Protein AF-A0A519ZW26-F1 (afdb_monomer_lite)

Foldseek 3Di:
DACVLVVLCVVLVDPDFDQQQGDPRNQDLQPPPVRVVDDHDDDPDRSNLLVLQSVQCRQQLVLVSQVPHPPRDSPPDGDDGHFLAPAEDEDADVVSQVSNCVSCVVVVSVRRYHYDYSVVSVCVSVVVPD

Radius of gyration: 14.79 Å; chains: 1; bounding box: 37×32×41 Å

pLDDT: mean 85.27, std 13.46, range [43.69, 97.75]

Sequence (130 aa):
IYEAPRDVLAALDADLVEMKRSKANGLCCGAGGAQMWKEPEPGKKDINIERTEEALATLSGAAAALDNLRGVETERSAPSEHSLQGAIIAVSCPFCMTMMSDGVKNKEQEANVQVFDLAELIASAEGINA

Structure (mmCIF, N/CA/C/O backbone):
data_AF-A0A519ZW26-F1
#
_entry.id   AF-A0A519ZW26-F1
#
loop_
_atom_site.group_PDB
_atom_site.id
_atom_site.type_symbol
_atom_site.label_atom_id
_atom_site.label_alt_id
_atom_site.label_comp_id
_atom_site.label_asym_id
_atom_site.label_entity_id
_atom_site.label_seq_id
_atom_site.pdbx_PDB_ins_code
_atom_site.Cartn_x
_atom_site.Cartn_y
_atom_site.Cartn_z
_atom_site.occupancy
_atom_site.B_iso_or_equiv
_atom_site.auth_seq_id
_atom_site.auth_comp_id
_atom_site.auth_asym_id
_atom_site.auth_atom_id
_atom_site.pdbx_PDB_model_num
ATOM 1 N N . ILE A 1 1 ? -2.334 -16.608 2.636 1.00 81.06 1 ILE A N 1
ATOM 2 C CA . ILE A 1 1 ? -2.945 -15.827 3.739 1.00 81.06 1 ILE A CA 1
ATOM 3 C C . ILE A 1 1 ? -3.423 -14.517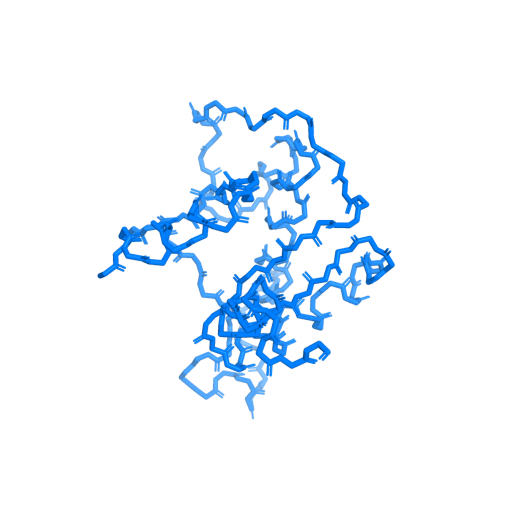 3.127 1.00 81.06 1 ILE A C 1
ATOM 5 O O . ILE A 1 1 ? -2.583 -13.811 2.585 1.00 81.06 1 ILE A O 1
ATOM 9 N N . TYR A 1 2 ? -4.733 -14.242 3.120 1.00 90.44 2 TYR A N 1
ATOM 10 C CA . TYR A 1 2 ? -5.298 -13.027 2.504 1.00 90.44 2 TYR A CA 1
ATOM 11 C C . TYR A 1 2 ? -6.246 -12.272 3.436 1.00 90.44 2 TYR A C 1
ATOM 13 O O . TYR A 1 2 ? -6.116 -11.058 3.543 1.00 90.44 2 TYR A O 1
ATOM 21 N N . GLU A 1 3 ? -7.156 -12.968 4.116 1.00 92.94 3 GLU A N 1
ATOM 22 C CA . GLU A 1 3 ? -8.219 -12.299 4.882 1.00 92.94 3 GLU A CA 1
ATOM 23 C C . GLU A 1 3 ? -7.729 -11.746 6.227 1.00 92.94 3 GLU A C 1
ATOM 25 O O . GLU A 1 3 ? -7.985 -10.587 6.512 1.00 92.94 3 GLU A O 1
ATOM 30 N N . ALA A 1 4 ? -6.896 -12.478 6.978 1.00 93.06 4 ALA A N 1
ATOM 31 C CA . ALA A 1 4 ? -6.502 -12.061 8.332 1.00 93.06 4 ALA A CA 1
ATOM 32 C C . ALA A 1 4 ? -5.968 -10.608 8.455 1.00 93.06 4 ALA A C 1
ATOM 34 O O . ALA A 1 4 ? -6.417 -9.905 9.354 1.00 93.06 4 ALA A O 1
ATOM 35 N N . PRO A 1 5 ? -5.083 -10.089 7.571 1.00 90.75 5 PRO A N 1
ATOM 36 C CA . PRO A 1 5 ? -4.676 -8.679 7.641 1.00 90.75 5 PRO A CA 1
ATOM 37 C C . PRO A 1 5 ? -5.807 -7.681 7.338 1.00 90.75 5 PRO A C 1
ATOM 39 O O . PRO A 1 5 ? -5.790 -6.570 7.854 1.00 90.75 5 PRO A O 1
ATOM 42 N N . ARG A 1 6 ? -6.780 -8.058 6.499 1.00 90.88 6 ARG A N 1
ATOM 43 C CA . ARG A 1 6 ? -7.949 -7.224 6.164 1.00 90.88 6 ARG A CA 1
ATOM 44 C C . ARG A 1 6 ? -8.930 -7.181 7.323 1.00 90.88 6 ARG A C 1
ATOM 46 O O . ARG A 1 6 ? -9.415 -6.107 7.646 1.00 90.88 6 ARG A O 1
ATOM 53 N N . ASP A 1 7 ? -9.158 -8.327 7.960 1.00 91.62 7 ASP A N 1
ATOM 54 C CA . ASP A 1 7 ? -10.017 -8.435 9.140 1.00 91.62 7 ASP A CA 1
ATOM 55 C C . ASP A 1 7 ? -9.474 -7.568 10.282 1.00 91.62 7 ASP A C 1
ATOM 57 O O . ASP A 1 7 ? -10.233 -6.870 10.948 1.00 91.62 7 ASP A O 1
ATOM 61 N N . VAL A 1 8 ? -8.147 -7.550 10.460 1.00 90.69 8 VAL A N 1
ATOM 62 C CA . VAL A 1 8 ? -7.477 -6.657 11.415 1.00 90.69 8 VAL A CA 1
ATOM 63 C C . VAL A 1 8 ? -7.720 -5.191 11.063 1.00 90.69 8 VAL A C 1
ATOM 65 O O . VAL A 1 8 ? -8.154 -4.443 11.926 1.00 90.69 8 VAL A O 1
ATOM 68 N N . LEU A 1 9 ? -7.485 -4.773 9.814 1.00 89.50 9 LEU A N 1
ATOM 69 C CA . LEU A 1 9 ? -7.696 -3.377 9.403 1.00 89.50 9 LEU A CA 1
ATOM 70 C C . LEU A 1 9 ? -9.163 -2.940 9.539 1.00 89.50 9 LEU A C 1
ATOM 72 O O . LEU A 1 9 ? -9.423 -1.827 9.982 1.00 89.50 9 LEU A O 1
ATOM 76 N N . ALA A 1 10 ? -10.113 -3.822 9.220 1.00 88.19 10 ALA A N 1
ATOM 77 C CA . ALA A 1 10 ? -11.540 -3.563 9.391 1.00 88.19 10 ALA A CA 1
ATOM 78 C C . ALA A 1 10 ? -11.943 -3.425 10.871 1.00 88.19 10 ALA A C 1
ATOM 80 O O . ALA A 1 10 ? -12.864 -2.678 11.187 1.00 88.19 10 ALA A O 1
ATOM 81 N N . ALA A 1 11 ? -11.251 -4.115 11.786 1.00 90.75 11 ALA A N 1
ATOM 82 C CA . ALA A 1 11 ? -11.487 -3.992 13.224 1.00 90.75 11 ALA A CA 1
ATOM 83 C C . ALA A 1 11 ? -11.001 -2.653 13.810 1.00 90.75 11 ALA A C 1
ATOM 85 O O . ALA A 1 11 ? -11.477 -2.263 14.872 1.00 90.75 11 ALA A O 1
ATOM 86 N N . LEU A 1 12 ? -10.096 -1.941 13.125 1.00 87.12 12 LEU A N 1
ATOM 87 C CA . LEU A 1 12 ? -9.587 -0.627 13.544 1.00 87.12 12 LEU A CA 1
ATOM 88 C C . LEU A 1 12 ? -10.509 0.546 13.141 1.00 87.12 12 LEU A C 1
ATOM 90 O O . LEU A 1 12 ? -10.073 1.692 13.190 1.00 87.12 12 LEU A O 1
ATOM 94 N N . ASP A 1 13 ? -11.749 0.267 12.713 1.00 78.44 13 ASP A N 1
ATOM 95 C CA . ASP A 1 13 ? -12.730 1.250 12.205 1.00 78.44 13 ASP A CA 1
ATOM 96 C C . ASP A 1 13 ? -12.183 2.122 11.052 1.00 78.44 13 ASP A C 1
ATOM 98 O O . ASP A 1 13 ? -12.537 3.287 10.883 1.00 78.44 13 ASP A O 1
ATOM 102 N N . ALA A 1 14 ? -11.267 1.555 10.260 1.00 76.75 14 ALA A N 1
ATOM 103 C CA . ALA A 1 14 ? -10.663 2.221 9.115 1.00 76.75 14 ALA A CA 1
ATOM 104 C C . ALA A 1 14 ? -11.457 1.948 7.827 1.00 76.75 14 ALA A C 1
ATOM 106 O O . ALA A 1 14 ? -11.815 0.803 7.533 1.00 76.75 14 ALA A O 1
ATOM 107 N N . ASP A 1 15 ? -11.631 2.981 6.999 1.00 83.81 15 ASP A N 1
ATOM 108 C CA . ASP A 1 15 ? -12.151 2.843 5.636 1.00 83.81 15 ASP A CA 1
ATOM 109 C C . ASP A 1 15 ? -11.118 2.127 4.746 1.00 83.81 15 ASP A C 1
ATOM 111 O O . ASP A 1 15 ? -10.239 2.736 4.129 1.00 83.81 15 ASP A O 1
ATOM 115 N N . LEU A 1 16 ? -11.195 0.793 4.705 1.00 87.19 16 LEU A N 1
ATOM 116 C CA . LEU A 1 16 ? -10.269 -0.040 3.944 1.00 87.19 16 LEU A CA 1
ATOM 117 C C . LEU A 1 16 ? -10.533 0.070 2.437 1.00 87.19 16 LEU A C 1
ATOM 119 O O . LEU A 1 16 ? -11.491 -0.497 1.910 1.00 87.19 16 LEU A O 1
ATOM 123 N N . VAL A 1 17 ? -9.604 0.707 1.726 1.00 88.62 17 VAL A N 1
ATOM 124 C CA . VAL A 1 17 ? -9.571 0.721 0.259 1.00 88.62 17 VAL A CA 1
ATOM 125 C C . VAL A 1 17 ? -8.488 -0.234 -0.238 1.00 88.62 17 VAL A C 1
ATOM 127 O O . VAL A 1 17 ? -7.322 -0.148 0.151 1.00 88.62 17 VAL A O 1
ATOM 130 N N . GLU A 1 18 ? -8.856 -1.156 -1.126 1.00 88.44 18 GLU A N 1
ATOM 131 C CA . GLU A 1 18 ? -7.899 -2.082 -1.729 1.00 88.44 18 GLU A CA 1
ATOM 132 C C . GLU A 1 18 ? -7.373 -1.583 -3.074 1.00 88.44 18 GLU A C 1
ATOM 134 O O . GLU A 1 18 ? -8.138 -1.264 -3.983 1.00 88.44 18 GLU A O 1
ATOM 139 N N . MET A 1 19 ? -6.046 -1.632 -3.235 1.00 90.56 19 MET A N 1
ATOM 140 C CA . MET A 1 19 ? -5.420 -1.545 -4.554 1.00 90.56 19 MET A CA 1
ATOM 141 C C . MET A 1 19 ? -5.924 -2.665 -5.459 1.00 90.56 19 MET A C 1
ATOM 143 O O . MET A 1 19 ? -6.154 -3.797 -5.031 1.00 90.56 19 MET A O 1
ATOM 147 N N . LYS A 1 20 ? -5.997 -2.364 -6.749 1.00 85.31 20 LYS A N 1
ATOM 148 C CA . LYS A 1 20 ? -6.533 -3.272 -7.757 1.00 85.31 20 LYS A CA 1
ATOM 149 C C . LYS A 1 20 ? -5.756 -4.584 -7.877 1.00 85.31 20 LYS A C 1
ATOM 151 O O . LYS A 1 20 ? -6.359 -5.654 -7.972 1.00 85.31 20 LYS A O 1
ATOM 156 N N . ARG A 1 21 ? -4.422 -4.525 -7.829 1.00 90.38 21 ARG A N 1
ATOM 157 C CA . ARG A 1 21 ? -3.565 -5.704 -7.670 1.00 90.38 21 ARG A CA 1
ATOM 158 C C . ARG A 1 21 ? -3.494 -6.086 -6.199 1.00 90.38 21 ARG A C 1
ATOM 160 O O . ARG A 1 21 ? -2.632 -5.609 -5.446 1.00 90.38 21 ARG A O 1
ATOM 167 N N . SER A 1 22 ? -4.401 -6.974 -5.806 1.00 90.81 22 SER A N 1
ATOM 168 C CA . SER A 1 22 ? -4.471 -7.571 -4.474 1.00 90.81 22 SER A CA 1
ATOM 169 C C . SER A 1 22 ? -4.623 -9.099 -4.534 1.00 90.81 22 SER A C 1
ATOM 171 O O . SER A 1 22 ? -4.791 -9.702 -5.599 1.00 90.81 22 SER A O 1
ATOM 173 N N . LYS A 1 23 ? -4.513 -9.750 -3.370 1.00 91.12 23 LYS A N 1
ATOM 174 C CA . LYS A 1 23 ? -4.605 -11.210 -3.195 1.00 91.12 23 LYS A CA 1
ATOM 175 C C . LYS A 1 23 ? -3.639 -11.968 -4.122 1.00 91.12 23 LYS A C 1
ATOM 177 O O . LYS A 1 23 ? -2.433 -11.748 -4.043 1.00 91.12 23 LYS A O 1
ATOM 182 N N . ALA A 1 24 ? -4.142 -12.860 -4.975 1.00 91.50 24 ALA A N 1
ATOM 183 C CA . ALA A 1 24 ? -3.324 -13.644 -5.904 1.00 91.50 24 ALA A CA 1
ATOM 184 C C . ALA A 1 24 ? -2.625 -12.789 -6.978 1.00 91.50 24 ALA A C 1
ATOM 186 O O . ALA A 1 24 ? -1.608 -13.214 -7.515 1.00 91.50 24 ALA A O 1
ATOM 187 N N . ASN A 1 25 ? -3.128 -11.578 -7.238 1.00 89.69 25 ASN A N 1
ATOM 188 C CA . ASN A 1 25 ? -2.591 -10.653 -8.236 1.00 89.69 25 ASN A CA 1
ATOM 189 C C . ASN A 1 25 ? -1.729 -9.544 -7.612 1.00 89.69 25 ASN A C 1
ATOM 191 O O . ASN A 1 25 ? -1.456 -8.546 -8.271 1.00 89.69 25 ASN A O 1
ATOM 195 N N . GLY A 1 26 ? -1.348 -9.662 -6.334 1.00 90.12 26 GLY A N 1
ATOM 196 C CA . GLY A 1 26 ? -0.596 -8.627 -5.624 1.00 90.12 26 GLY A CA 1
ATOM 197 C C . GLY A 1 26 ? 0.768 -8.332 -6.254 1.00 90.12 26 GLY A C 1
ATOM 198 O O . GLY A 1 26 ? 1.523 -9.251 -6.571 1.00 90.12 26 GLY A O 1
ATOM 199 N N . LEU A 1 27 ? 1.108 -7.046 -6.384 1.00 92.31 27 LEU A N 1
ATOM 200 C CA . LEU A 1 27 ? 2.444 -6.615 -6.797 1.00 92.31 27 LEU A CA 1
ATOM 201 C C . LEU A 1 27 ? 3.342 -6.372 -5.569 1.00 92.31 27 LEU A C 1
ATOM 203 O O . LEU A 1 27 ? 2.929 -5.745 -4.592 1.00 92.31 27 LEU A O 1
ATOM 207 N N . CYS A 1 28 ? 4.581 -6.866 -5.639 1.00 92.75 28 CYS A N 1
ATOM 208 C CA . CYS A 1 28 ? 5.635 -6.639 -4.646 1.00 92.75 28 CYS A CA 1
ATOM 209 C C . CYS A 1 28 ? 6.062 -5.157 -4.583 1.00 92.75 28 CYS A C 1
ATOM 211 O O . CYS A 1 28 ? 5.933 -4.433 -5.562 1.00 92.75 28 CYS A O 1
ATOM 213 N N . CYS A 1 29 ? 6.642 -4.719 -3.459 1.00 94.62 29 CYS A N 1
ATOM 214 C CA . CYS A 1 29 ? 7.260 -3.391 -3.334 1.00 94.62 29 CYS A CA 1
ATOM 215 C C . CYS A 1 29 ? 8.593 -3.255 -4.094 1.00 94.62 29 CYS A C 1
ATOM 217 O O . CYS A 1 29 ? 9.108 -2.155 -4.228 1.00 94.62 29 CYS A O 1
ATOM 219 N N . GLY A 1 30 ? 9.177 -4.367 -4.554 1.00 94.00 30 GLY A N 1
ATOM 220 C CA . GLY A 1 30 ? 10.431 -4.379 -5.311 1.00 94.00 30 GLY A CA 1
ATOM 221 C C . GLY A 1 30 ? 11.702 -4.646 -4.501 1.00 94.00 30 GLY A C 1
ATOM 222 O O . GLY A 1 30 ? 12.738 -4.839 -5.114 1.00 94.00 30 GLY A O 1
ATOM 223 N N . ALA A 1 31 ? 11.653 -4.729 -3.166 1.00 96.06 31 ALA A N 1
ATOM 224 C CA . ALA A 1 31 ? 12.858 -4.960 -2.348 1.00 96.06 31 ALA A CA 1
ATOM 225 C C . ALA A 1 31 ? 13.245 -6.439 -2.139 1.00 96.06 31 ALA A C 1
ATOM 227 O O . ALA A 1 31 ? 14.390 -6.740 -1.792 1.00 96.06 31 ALA A O 1
ATOM 228 N N . GLY A 1 32 ? 12.301 -7.371 -2.305 1.00 93.81 32 GLY A N 1
ATOM 229 C CA . GLY A 1 32 ? 12.513 -8.794 -2.013 1.00 93.81 32 GLY A CA 1
ATOM 230 C C . GLY A 1 32 ? 13.590 -9.451 -2.887 1.00 93.81 32 GLY A C 1
ATOM 231 O O . GLY A 1 32 ? 13.895 -8.983 -3.978 1.00 93.81 32 GLY A O 1
ATOM 232 N N . GLY A 1 33 ? 14.170 -10.562 -2.420 1.00 93.12 33 GLY A N 1
ATOM 233 C CA . GLY A 1 33 ? 15.179 -11.305 -3.192 1.00 93.12 33 GLY A CA 1
ATOM 234 C C . GLY A 1 33 ? 16.479 -10.524 -3.425 1.00 93.12 33 GLY A C 1
ATOM 235 O O . GLY A 1 33 ? 17.072 -10.636 -4.492 1.00 93.12 33 GLY A O 1
ATOM 236 N N . ALA A 1 34 ? 16.883 -9.713 -2.442 1.00 93.00 34 ALA A N 1
ATOM 237 C CA . ALA A 1 34 ? 18.042 -8.815 -2.480 1.00 93.00 34 ALA A CA 1
ATOM 238 C C . ALA A 1 34 ? 17.977 -7.677 -3.520 1.00 93.00 34 ALA A C 1
ATOM 240 O O . ALA A 1 34 ? 18.969 -6.981 -3.714 1.00 93.00 34 ALA A O 1
ATOM 241 N N . GLN A 1 35 ? 16.816 -7.440 -4.141 1.00 92.62 35 GLN A N 1
ATOM 242 C CA . GLN A 1 35 ? 16.633 -6.395 -5.156 1.00 92.62 35 GLN A CA 1
ATOM 243 C C . GLN A 1 35 ? 16.904 -4.976 -4.634 1.00 92.62 35 GLN A C 1
ATOM 245 O O . GLN A 1 35 ? 17.369 -4.140 -5.393 1.00 92.62 35 GLN A O 1
ATOM 250 N N . MET A 1 36 ? 16.716 -4.718 -3.336 1.00 91.06 36 MET A N 1
ATOM 251 C CA . MET A 1 36 ? 17.027 -3.415 -2.730 1.00 91.06 36 MET A CA 1
ATOM 252 C C . MET A 1 36 ? 18.527 -3.049 -2.749 1.00 91.06 36 MET A C 1
ATOM 254 O O . MET A 1 36 ? 18.863 -1.874 -2.671 1.00 91.06 36 MET A O 1
ATOM 258 N N . TRP A 1 37 ? 19.437 -4.028 -2.834 1.00 90.75 37 TRP A N 1
ATOM 259 C CA . TRP A 1 37 ? 20.895 -3.806 -2.738 1.00 90.75 37 TRP A CA 1
ATOM 260 C C . TRP A 1 37 ? 21.629 -3.910 -4.074 1.00 90.75 37 TRP A C 1
ATOM 262 O O . TRP A 1 37 ? 22.857 -3.995 -4.110 1.00 90.75 37 TRP A O 1
ATOM 272 N N . LYS A 1 38 ? 20.890 -3.950 -5.174 1.00 90.38 38 LYS A N 1
ATOM 273 C CA . LYS A 1 38 ? 21.430 -4.041 -6.526 1.00 90.38 38 LYS A CA 1
ATOM 274 C C . LYS A 1 38 ? 20.805 -2.965 -7.385 1.00 90.38 38 LYS A C 1
ATOM 276 O O . LYS A 1 38 ? 19.764 -2.409 -7.051 1.00 90.38 38 LYS A O 1
ATOM 281 N N . GLU A 1 39 ? 21.436 -2.736 -8.523 1.00 87.69 39 GLU A N 1
ATOM 282 C CA . GLU A 1 39 ? 20.827 -1.933 -9.568 1.00 87.69 39 GLU A CA 1
ATOM 283 C C . GLU A 1 39 ? 19.484 -2.550 -9.996 1.00 87.69 39 GLU A C 1
ATOM 285 O O . GLU A 1 39 ? 19.382 -3.787 -10.093 1.00 87.69 39 GLU A O 1
ATOM 290 N N . PRO A 1 40 ? 18.461 -1.713 -10.250 1.00 86.44 40 PRO A N 1
ATOM 291 C CA . PRO A 1 40 ? 17.184 -2.167 -10.771 1.00 86.44 40 PRO A CA 1
ATOM 292 C C . PRO A 1 40 ? 17.355 -3.005 -12.037 1.00 86.44 40 PRO A C 1
ATOM 294 O O . PRO A 1 40 ? 18.170 -2.710 -12.915 1.00 86.44 40 PRO A O 1
ATOM 297 N N . GLU A 1 41 ? 16.558 -4.065 -12.142 1.00 86.44 41 GLU A N 1
ATOM 298 C CA . GLU A 1 41 ? 16.493 -4.859 -13.366 1.00 86.44 41 GLU A CA 1
ATOM 299 C C . GLU A 1 41 ? 16.030 -4.000 -14.555 1.00 86.44 41 GLU A C 1
ATOM 301 O O . GLU A 1 41 ? 15.205 -3.097 -14.375 1.00 86.44 41 GLU A O 1
ATOM 306 N N . PRO A 1 42 ? 16.476 -4.303 -15.788 1.00 87.19 42 PRO A N 1
ATOM 307 C CA . PRO A 1 42 ? 16.021 -3.595 -16.974 1.00 87.19 42 PRO A CA 1
ATOM 308 C C . PRO A 1 42 ? 14.491 -3.593 -17.080 1.00 87.19 42 PRO A C 1
ATOM 310 O O . PRO A 1 42 ? 13.837 -4.636 -17.150 1.00 87.19 42 PRO A O 1
ATOM 313 N N . GLY A 1 43 ? 13.910 -2.399 -17.127 1.00 84.88 43 GLY A N 1
ATOM 314 C CA . GLY A 1 43 ? 12.469 -2.206 -17.123 1.00 84.88 43 GLY A CA 1
ATOM 315 C C . GLY A 1 43 ? 12.092 -0.777 -17.489 1.00 84.88 43 GLY A C 1
ATOM 316 O O . GLY A 1 43 ? 12.946 0.080 -17.696 1.00 84.88 43 GLY A O 1
ATOM 317 N N . LYS A 1 44 ? 10.787 -0.518 -17.603 1.00 85.56 44 LYS A N 1
ATOM 318 C CA . LYS A 1 44 ? 10.276 0.833 -17.898 1.00 85.56 44 LYS A CA 1
ATOM 319 C C . LYS A 1 44 ? 10.194 1.725 -16.657 1.00 85.56 44 LYS A C 1
ATOM 321 O O . LYS A 1 44 ? 10.120 2.940 -16.801 1.00 85.56 44 LYS A O 1
ATOM 326 N N . LYS A 1 45 ? 10.099 1.121 -15.473 1.00 88.69 45 LYS A N 1
ATOM 327 C CA . LYS A 1 45 ? 9.856 1.796 -14.199 1.00 88.69 45 LYS A CA 1
ATOM 328 C C . LYS A 1 45 ? 10.293 0.892 -13.055 1.00 88.69 45 LYS A C 1
ATOM 330 O O . LYS A 1 45 ? 10.110 -0.325 -13.143 1.00 88.69 45 LYS A O 1
ATOM 335 N N . ASP A 1 46 ? 10.804 1.501 -11.995 1.00 91.94 46 ASP A N 1
ATOM 336 C CA . ASP A 1 46 ? 11.109 0.794 -10.759 1.00 91.94 46 ASP A CA 1
ATOM 337 C C . ASP A 1 46 ? 9.824 0.298 -10.094 1.00 91.94 46 ASP A C 1
ATOM 339 O O . ASP A 1 46 ? 8.781 0.960 -10.100 1.00 91.94 46 ASP A O 1
ATOM 343 N N . ILE A 1 47 ? 9.895 -0.897 -9.514 1.00 93.56 47 ILE A N 1
ATOM 344 C CA . ILE A 1 47 ? 8.716 -1.597 -8.999 1.00 93.56 47 ILE A CA 1
ATOM 345 C C . ILE A 1 47 ? 8.070 -0.845 -7.831 1.00 93.56 47 ILE A C 1
ATOM 347 O O . ILE A 1 47 ? 6.843 -0.803 -7.746 1.00 93.56 47 ILE A O 1
ATOM 351 N N . ASN A 1 48 ? 8.863 -0.214 -6.961 1.00 94.69 48 ASN A N 1
ATOM 352 C CA . ASN A 1 48 ? 8.326 0.612 -5.880 1.00 94.69 48 ASN A CA 1
ATOM 353 C C . ASN A 1 48 ? 7.578 1.832 -6.420 1.00 94.69 48 ASN A C 1
ATOM 355 O O . ASN A 1 48 ? 6.491 2.123 -5.940 1.00 94.69 48 ASN A O 1
ATOM 359 N N . ILE A 1 49 ? 8.106 2.501 -7.449 1.00 94.69 49 ILE A N 1
ATOM 360 C CA . ILE A 1 49 ? 7.454 3.662 -8.060 1.00 94.69 49 ILE A CA 1
ATOM 361 C C . ILE A 1 49 ? 6.136 3.250 -8.715 1.00 94.69 49 ILE A C 1
ATOM 363 O O . ILE A 1 49 ? 5.120 3.909 -8.507 1.00 94.69 49 ILE A O 1
ATOM 367 N N . GLU A 1 50 ? 6.118 2.135 -9.453 1.00 93.69 50 GLU A N 1
ATOM 368 C CA . GLU A 1 50 ? 4.882 1.600 -10.036 1.00 93.69 50 GLU A CA 1
ATOM 369 C C . GLU A 1 50 ? 3.849 1.255 -8.952 1.00 93.69 50 GLU A C 1
ATOM 371 O O . GLU A 1 50 ? 2.664 1.564 -9.091 1.00 93.69 50 GLU A O 1
ATOM 376 N N . ARG A 1 51 ? 4.289 0.631 -7.853 1.00 94.62 51 ARG A N 1
ATOM 377 C CA . ARG A 1 51 ? 3.397 0.251 -6.756 1.00 94.62 51 ARG A CA 1
ATOM 378 C C . ARG A 1 51 ? 2.874 1.462 -5.984 1.00 94.62 51 ARG A C 1
ATOM 380 O O . ARG A 1 51 ? 1.705 1.467 -5.607 1.00 94.62 51 ARG A O 1
ATOM 387 N N . THR A 1 52 ? 3.692 2.490 -5.777 1.00 95.44 52 THR A N 1
ATOM 388 C CA . THR A 1 52 ? 3.257 3.736 -5.139 1.00 95.44 52 THR A CA 1
ATOM 389 C C . THR A 1 52 ? 2.249 4.480 -6.001 1.00 95.44 52 THR A C 1
ATOM 391 O O . THR A 1 52 ? 1.238 4.934 -5.478 1.00 95.44 52 THR A O 1
ATOM 394 N N . GLU A 1 53 ? 2.466 4.5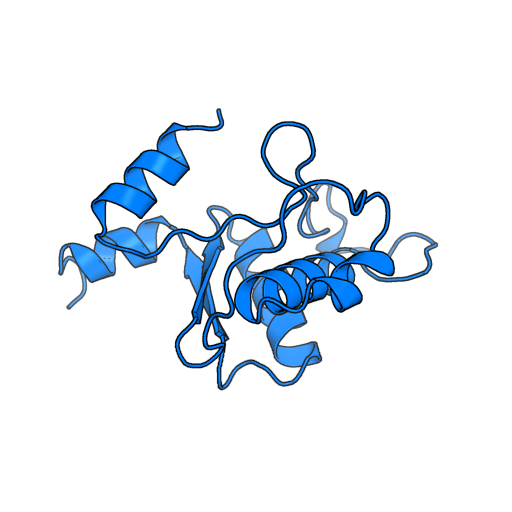85 -7.312 1.00 93.44 53 GLU A N 1
ATOM 395 C CA . GLU A 1 53 ? 1.482 5.208 -8.205 1.00 93.44 53 GLU A CA 1
ATOM 396 C C . GLU A 1 53 ? 0.134 4.488 -8.156 1.00 93.44 53 GLU A C 1
ATOM 398 O O . GLU A 1 53 ? -0.903 5.143 -8.114 1.00 93.44 53 GLU A O 1
ATOM 403 N N . GLU A 1 54 ? 0.140 3.152 -8.094 1.00 92.94 54 GLU A N 1
ATOM 404 C CA . GLU A 1 54 ? -1.082 2.368 -7.902 1.00 92.94 54 GLU A CA 1
ATOM 405 C C . GLU A 1 54 ? -1.788 2.712 -6.587 1.00 92.94 54 GLU A C 1
ATOM 407 O O . GLU A 1 54 ? -3.006 2.899 -6.572 1.00 92.94 54 GLU A O 1
ATOM 412 N N . ALA A 1 55 ? -1.034 2.806 -5.489 1.00 93.31 55 ALA A N 1
ATOM 413 C CA . ALA A 1 55 ? -1.576 3.154 -4.181 1.00 93.31 55 ALA A CA 1
ATOM 414 C C . ALA A 1 55 ? -2.188 4.561 -4.191 1.00 93.31 55 ALA A C 1
ATOM 416 O O . ALA A 1 55 ? -3.336 4.732 -3.792 1.00 93.31 55 ALA A O 1
ATOM 417 N N . LEU A 1 56 ? -1.468 5.554 -4.716 1.00 92.62 56 LEU A N 1
ATOM 418 C CA . LEU A 1 56 ? -1.939 6.937 -4.806 1.00 92.62 56 LEU A CA 1
ATOM 419 C C . LEU A 1 56 ? -3.163 7.074 -5.721 1.00 92.62 56 LEU A C 1
ATOM 421 O O . LEU A 1 56 ? -4.115 7.770 -5.375 1.00 92.62 56 LEU A O 1
ATOM 425 N N . ALA A 1 57 ? -3.176 6.388 -6.866 1.00 90.38 57 ALA A N 1
ATOM 426 C CA . ALA A 1 57 ? -4.329 6.358 -7.765 1.00 90.38 57 ALA A CA 1
ATOM 427 C C . ALA A 1 57 ? -5.556 5.719 -7.100 1.00 90.38 57 ALA A C 1
ATOM 429 O O . ALA A 1 57 ? -6.671 6.215 -7.242 1.00 90.38 57 ALA A O 1
ATOM 430 N N . THR A 1 58 ? -5.346 4.646 -6.333 1.00 89.25 58 THR A N 1
ATOM 431 C CA . THR A 1 58 ? -6.403 3.990 -5.551 1.00 89.25 58 THR A CA 1
ATOM 432 C C . THR A 1 58 ? -6.967 4.936 -4.487 1.00 89.25 58 THR A C 1
ATOM 434 O O . THR A 1 58 ? -8.181 5.078 -4.382 1.00 89.25 58 THR A O 1
ATOM 437 N N . LEU A 1 59 ? -6.096 5.621 -3.740 1.00 87.75 59 LEU A N 1
ATOM 438 C CA . LEU A 1 59 ? -6.475 6.550 -2.670 1.00 87.75 59 LEU A CA 1
ATOM 439 C C . LEU A 1 59 ? -7.131 7.841 -3.178 1.00 87.75 59 LEU A C 1
ATOM 441 O O . LEU A 1 59 ? -7.875 8.466 -2.439 1.00 87.75 59 LEU A O 1
ATOM 445 N N . SER A 1 60 ? -6.863 8.249 -4.418 1.00 83.62 60 SER A N 1
ATOM 446 C CA . SER A 1 60 ? -7.471 9.436 -5.040 1.00 83.62 60 SER A CA 1
ATOM 447 C C . SER A 1 60 ? -8.730 9.126 -5.857 1.00 83.62 60 SER A C 1
ATOM 449 O O . SER A 1 60 ? -9.324 10.037 -6.426 1.00 83.62 60 SER A O 1
ATOM 451 N N . GLY A 1 61 ? -9.126 7.853 -5.980 1.00 74.06 61 GLY A N 1
ATOM 452 C CA . GLY A 1 61 ? -10.213 7.438 -6.878 1.00 74.06 61 GLY A CA 1
ATOM 453 C C . GLY A 1 61 ? -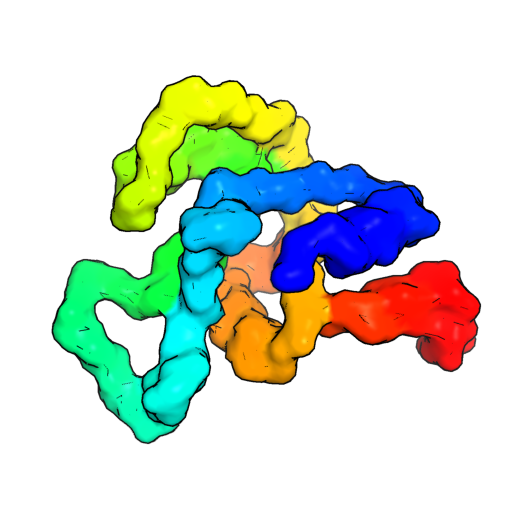9.909 7.659 -8.370 1.00 74.06 61 GLY A C 1
ATOM 454 O O . GLY A 1 61 ? -10.802 7.570 -9.213 1.00 74.06 61 GLY A O 1
ATOM 455 N N . ALA A 1 62 ? -8.651 7.933 -8.735 1.00 69.31 62 ALA A N 1
ATOM 456 C CA . ALA A 1 62 ? -8.239 8.256 -10.097 1.00 69.31 62 ALA A CA 1
ATOM 457 C C . ALA A 1 62 ? -8.126 6.993 -10.971 1.00 69.31 62 ALA A C 1
ATOM 459 O O . ALA A 1 62 ? -7.032 6.548 -11.322 1.00 69.31 62 ALA A O 1
ATOM 460 N N . ALA A 1 63 ? -9.268 6.419 -11.364 1.00 61.47 63 ALA A N 1
ATOM 461 C CA . ALA A 1 63 ? -9.323 5.188 -12.157 1.00 61.47 63 ALA A CA 1
ATOM 462 C C . ALA A 1 63 ? -8.519 5.272 -13.469 1.00 61.47 63 ALA A C 1
ATOM 464 O O . ALA A 1 63 ? -7.817 4.326 -13.807 1.00 61.47 63 ALA A O 1
ATOM 465 N N . ALA A 1 64 ? -8.526 6.424 -14.150 1.00 61.03 64 ALA A N 1
ATOM 466 C CA . ALA A 1 64 ? -7.767 6.641 -15.387 1.00 61.03 64 ALA A CA 1
ATOM 467 C C . ALA A 1 64 ? -6.234 6.600 -15.196 1.00 61.03 64 ALA A C 1
ATOM 469 O O . ALA A 1 64 ? -5.493 6.324 -16.139 1.00 61.03 64 ALA A O 1
ATOM 470 N N . ALA A 1 65 ? -5.729 6.851 -13.982 1.00 64.62 65 ALA A N 1
ATOM 471 C CA . ALA A 1 65 ? -4.302 6.721 -13.686 1.00 64.62 65 ALA A CA 1
ATOM 472 C C . ALA A 1 65 ? -3.861 5.245 -13.605 1.00 64.62 65 ALA A C 1
ATOM 474 O O . ALA A 1 65 ? -2.683 4.944 -13.806 1.00 64.62 65 ALA A O 1
ATOM 475 N N . LEU A 1 66 ? -4.803 4.320 -13.374 1.00 65.94 66 LEU A N 1
ATOM 476 C CA . LEU A 1 66 ? -4.544 2.881 -13.303 1.00 65.94 66 LEU A CA 1
ATOM 477 C C . LEU A 1 66 ? -4.334 2.243 -14.687 1.00 65.94 66 LEU A C 1
ATOM 479 O O . LEU A 1 66 ? -3.655 1.222 -14.775 1.00 65.94 66 LEU A O 1
ATOM 483 N N . ASP A 1 67 ? -4.841 2.858 -15.758 1.00 62.84 67 ASP A N 1
ATOM 484 C CA . ASP A 1 67 ? -4.776 2.340 -17.137 1.00 62.84 67 ASP A CA 1
ATOM 485 C C . ASP A 1 67 ? -3.337 2.263 -17.684 1.00 62.84 67 ASP A C 1
ATOM 487 O O . ASP A 1 67 ? -3.045 1.512 -18.613 1.00 62.84 67 ASP A O 1
ATOM 491 N N . ASN A 1 68 ? -2.415 3.022 -17.084 1.00 63.91 68 ASN A N 1
ATOM 492 C CA . ASN A 1 68 ? -1.005 3.074 -17.476 1.00 63.91 68 ASN A CA 1
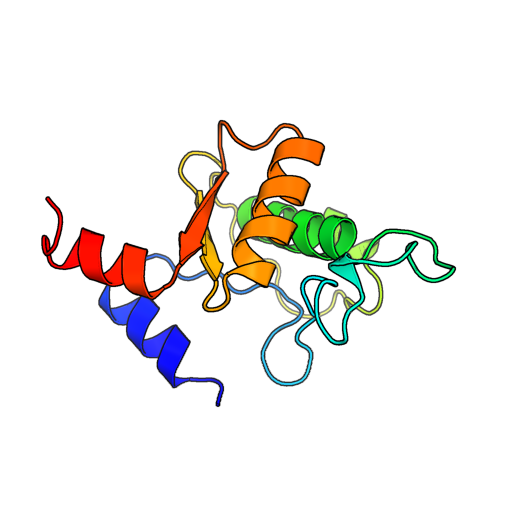ATOM 493 C C . ASN A 1 68 ? -0.107 2.108 -16.676 1.00 63.91 68 ASN A C 1
ATOM 495 O O . ASN A 1 68 ? 1.103 2.051 -16.917 1.00 63.91 68 ASN A O 1
ATOM 499 N N . LEU A 1 69 ? -0.665 1.355 -15.720 1.00 70.44 69 LEU A N 1
ATOM 500 C CA . LEU A 1 69 ? 0.080 0.430 -14.862 1.00 70.44 69 LEU A CA 1
ATOM 501 C C . LEU A 1 69 ? 0.095 -0.988 -15.446 1.00 70.44 69 LEU A C 1
ATOM 503 O O . LEU A 1 69 ? -0.889 -1.478 -16.002 1.00 70.44 69 LEU A O 1
ATOM 507 N N . ARG A 1 70 ? 1.232 -1.684 -15.325 1.00 65.69 70 ARG A N 1
ATOM 508 C CA . ARG A 1 70 ? 1.408 -2.999 -15.956 1.00 65.69 70 ARG A CA 1
ATOM 509 C C . ARG A 1 70 ? 0.463 -4.025 -15.326 1.00 65.69 70 ARG A C 1
ATOM 511 O O . ARG A 1 70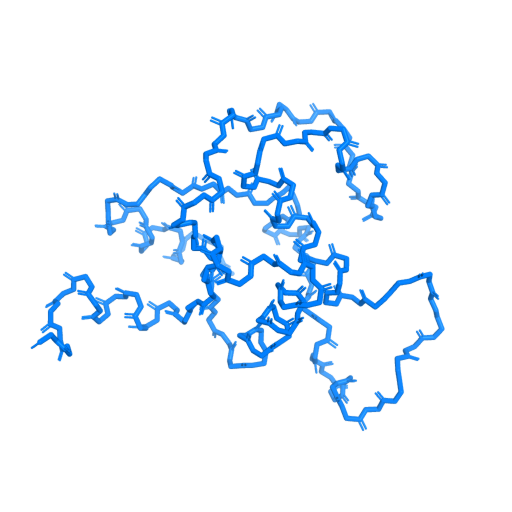 ? 0.514 -4.276 -14.124 1.00 65.69 70 ARG A O 1
ATOM 518 N N . GLY A 1 71 ? -0.350 -4.681 -16.153 1.00 64.56 71 GLY A N 1
ATOM 519 C CA . GLY A 1 71 ? -1.222 -5.775 -15.707 1.00 64.56 71 GLY A CA 1
ATOM 520 C C . GLY A 1 71 ? -2.409 -5.329 -14.847 1.00 64.56 71 GLY A C 1
ATOM 521 O O . GLY A 1 71 ? -2.894 -6.115 -14.037 1.00 64.56 71 GLY A O 1
ATOM 522 N N . VAL A 1 72 ? -2.860 -4.078 -14.989 1.00 63.91 72 VAL A N 1
ATOM 523 C CA . VAL A 1 72 ? -4.037 -3.547 -14.295 1.00 63.91 72 VAL A CA 1
ATOM 524 C C . VAL A 1 72 ? -5.223 -3.471 -15.274 1.00 63.91 72 VAL A C 1
ATOM 526 O O . VAL A 1 72 ? -5.381 -2.497 -15.995 1.00 63.91 72 VAL A O 1
ATOM 529 N N . GLU A 1 73 ? -6.071 -4.505 -15.324 1.00 58.47 73 GLU A N 1
ATOM 530 C CA . GLU A 1 73 ? -7.205 -4.595 -16.275 1.00 58.47 73 GLU A CA 1
ATOM 531 C C . GLU A 1 73 ? -8.416 -3.760 -15.831 1.00 58.47 73 GLU A C 1
ATOM 533 O O . GLU A 1 73 ? -8.950 -3.967 -14.746 1.00 58.47 73 GLU A O 1
ATOM 538 N N . THR A 1 74 ? -8.863 -2.793 -16.636 1.00 53.59 74 THR A N 1
ATOM 539 C CA . THR A 1 74 ? -9.801 -1.684 -16.323 1.00 53.59 74 THR A CA 1
ATOM 540 C C . THR A 1 74 ? -11.246 -2.062 -15.955 1.00 53.59 74 THR A C 1
ATOM 542 O O . THR A 1 74 ? -12.026 -1.182 -15.608 1.00 53.59 74 THR A O 1
ATOM 545 N N . GLU A 1 75 ? -11.607 -3.347 -15.925 1.00 49.53 75 GLU A N 1
ATOM 546 C CA . GLU A 1 75 ? -13.015 -3.785 -15.886 1.00 49.53 75 GLU A CA 1
ATOM 547 C C . GLU A 1 75 ? -13.641 -3.951 -14.487 1.00 49.53 75 GLU A C 1
ATOM 549 O O . GLU A 1 75 ? -14.838 -4.213 -14.371 1.00 49.53 75 GLU A O 1
ATOM 554 N N . ARG A 1 76 ? -12.880 -3.779 -13.397 1.00 46.00 76 ARG A N 1
ATOM 555 C CA . ARG A 1 76 ? -13.426 -3.835 -12.028 1.00 46.00 76 ARG A CA 1
ATOM 556 C C . ARG A 1 76 ? -13.678 -2.422 -11.503 1.00 46.00 76 ARG A C 1
ATOM 558 O O . ARG A 1 76 ? -12.734 -1.643 -11.404 1.00 46.00 76 ARG A O 1
ATOM 565 N N . SER A 1 77 ? -14.953 -2.136 -11.218 1.00 43.69 77 SER A N 1
ATOM 566 C CA . SER A 1 77 ? -15.531 -0.912 -10.635 1.00 43.69 77 SER A CA 1
ATOM 567 C C . SER A 1 77 ? -14.517 -0.001 -9.936 1.00 43.69 77 SER A C 1
ATOM 569 O O . SER A 1 77 ? -13.903 -0.407 -8.949 1.00 43.69 77 SER A O 1
ATOM 571 N N . ALA A 1 78 ? -14.370 1.219 -10.459 1.00 45.47 78 ALA A N 1
ATOM 572 C CA . ALA A 1 78 ? -13.537 2.270 -9.886 1.00 45.47 78 ALA A CA 1
ATOM 573 C C . ALA A 1 78 ? -13.841 2.470 -8.385 1.00 45.47 78 ALA A C 1
ATOM 575 O O . ALA A 1 78 ? -15.015 2.406 -8.004 1.00 45.47 78 ALA A O 1
ATOM 576 N N . PRO A 1 79 ? -12.823 2.712 -7.537 1.00 50.50 79 PRO A N 1
ATOM 577 C CA . PRO A 1 79 ? -13.063 3.109 -6.157 1.00 50.50 79 PRO A CA 1
ATOM 578 C C . PRO A 1 79 ? -13.829 4.440 -6.117 1.00 50.50 79 PRO A C 1
ATOM 580 O O . PRO A 1 79 ? -13.675 5.276 -7.010 1.00 50.50 79 PRO A O 1
ATOM 583 N N . SER A 1 80 ? -14.650 4.632 -5.084 1.00 53.75 80 SER A N 1
ATOM 584 C CA . SER A 1 80 ? -15.244 5.931 -4.748 1.00 53.75 80 SER A CA 1
ATOM 585 C C . SER A 1 80 ? -14.164 7.010 -4.607 1.00 53.75 80 SER A C 1
ATOM 587 O O . SER A 1 80 ? -13.025 6.717 -4.260 1.00 53.75 80 SER A O 1
ATOM 589 N N . GLU A 1 81 ? -14.503 8.261 -4.905 1.00 55.91 81 GLU A N 1
ATOM 590 C CA . GLU A 1 81 ? -13.590 9.399 -4.765 1.00 55.91 81 GLU A CA 1
ATOM 591 C C . GLU A 1 81 ? -13.213 9.569 -3.281 1.00 55.91 81 GLU A C 1
ATOM 593 O O . GLU A 1 81 ? -14.076 9.826 -2.440 1.00 55.91 81 GLU A O 1
ATOM 598 N N . HIS A 1 82 ? -11.936 9.366 -2.947 1.00 68.19 82 HIS A N 1
ATOM 599 C CA . HIS A 1 82 ? -11.417 9.464 -1.582 1.00 68.19 82 HIS A CA 1
ATOM 600 C C . HIS A 1 82 ? -10.401 10.615 -1.476 1.00 68.19 82 HIS A C 1
ATOM 602 O O . HIS A 1 82 ? -9.724 10.972 -2.441 1.00 68.19 82 HIS A O 1
ATOM 608 N N . SER A 1 83 ? -10.317 11.231 -0.292 1.00 70.12 83 SER A N 1
ATOM 609 C CA . SER A 1 83 ? -9.353 12.299 -0.006 1.00 70.12 83 SER A CA 1
ATOM 610 C C . SER A 1 83 ? -7.964 11.709 0.225 1.00 70.12 83 SER A C 1
ATOM 612 O O . SER A 1 83 ? -7.793 10.840 1.076 1.00 70.12 83 SER A O 1
ATOM 614 N N . LEU A 1 84 ? -6.955 12.238 -0.473 1.00 73.19 84 LEU A N 1
ATOM 615 C CA . LEU A 1 84 ? -5.552 11.891 -0.220 1.00 73.19 84 LEU A CA 1
ATOM 616 C C . LEU A 1 84 ? -5.056 12.390 1.143 1.00 73.19 84 LEU A C 1
ATOM 618 O O . LEU A 1 84 ? -4.102 11.831 1.671 1.00 73.19 84 LEU A O 1
ATOM 622 N N . GLN A 1 85 ? -5.663 13.440 1.706 1.00 78.88 85 GLN A N 1
ATOM 623 C CA . GLN A 1 85 ? -5.196 14.051 2.948 1.00 78.88 85 GLN A CA 1
ATOM 624 C C . GLN A 1 85 ? -5.434 13.119 4.141 1.00 78.88 85 GLN A C 1
ATOM 626 O O . GLN A 1 85 ? -6.580 12.824 4.476 1.00 78.88 85 GLN A O 1
ATOM 631 N N . GLY A 1 86 ? -4.354 12.710 4.808 1.00 82.31 86 GLY A N 1
ATOM 632 C CA . GLY A 1 86 ? -4.413 11.814 5.965 1.00 82.31 86 GLY A CA 1
ATOM 633 C C . GLY A 1 86 ? -4.555 10.338 5.592 1.00 82.31 86 GLY A C 1
ATOM 634 O O . GLY A 1 86 ? -4.821 9.520 6.469 1.00 82.31 86 GLY A O 1
ATOM 635 N N . ALA A 1 87 ? -4.377 9.986 4.316 1.00 90.62 87 ALA A N 1
ATOM 636 C CA . ALA A 1 87 ? -4.454 8.604 3.873 1.00 90.62 87 ALA A CA 1
ATOM 637 C C . ALA A 1 87 ? -3.275 7.771 4.399 1.00 90.62 87 ALA A C 1
ATOM 639 O O . ALA A 1 87 ? -2.149 8.256 4.548 1.00 90.62 87 ALA A O 1
ATOM 640 N N . ILE A 1 88 ? -3.534 6.487 4.643 1.00 92.50 88 ILE A N 1
ATOM 641 C CA . ILE A 1 88 ? -2.558 5.547 5.193 1.00 92.50 88 ILE A CA 1
ATOM 642 C C . ILE A 1 88 ? -2.334 4.401 4.208 1.00 92.50 88 ILE A C 1
ATOM 644 O O . ILE A 1 88 ? -3.273 3.750 3.756 1.00 92.50 88 ILE A O 1
ATOM 648 N N . ILE A 1 89 ? -1.066 4.114 3.917 1.00 95.00 89 ILE A N 1
ATOM 649 C CA . ILE A 1 89 ? -0.630 2.872 3.282 1.00 95.00 89 ILE A CA 1
ATOM 650 C C . ILE A 1 89 ? -0.115 1.949 4.388 1.00 95.00 89 ILE A C 1
ATOM 652 O O . ILE A 1 89 ? 0.962 2.167 4.942 1.00 95.00 89 ILE A O 1
ATOM 656 N N . ALA A 1 90 ? -0.873 0.898 4.689 1.00 94.44 90 ALA A N 1
ATOM 657 C CA . ALA A 1 90 ? -0.466 -0.125 5.644 1.00 94.44 90 ALA A CA 1
ATOM 658 C C . ALA A 1 90 ? 0.417 -1.191 4.975 1.00 94.44 90 ALA A C 1
ATOM 660 O O . ALA A 1 90 ? 0.084 -1.730 3.914 1.00 94.44 90 ALA A O 1
ATOM 661 N N . VAL A 1 91 ? 1.530 -1.540 5.616 1.00 95.88 91 VAL A N 1
ATOM 662 C CA . VAL A 1 91 ? 2.424 -2.637 5.214 1.00 95.88 91 VAL A CA 1
ATOM 663 C C . VAL A 1 91 ? 2.712 -3.548 6.407 1.00 95.88 91 VAL A C 1
ATOM 665 O O . VAL A 1 91 ? 2.410 -3.200 7.534 1.00 95.88 91 VAL A O 1
ATOM 668 N N . SER A 1 92 ? 3.284 -4.730 6.186 1.00 94.50 92 SER A N 1
ATOM 669 C CA . SER A 1 92 ? 3.653 -5.662 7.273 1.00 94.50 92 SER A CA 1
ATOM 670 C C . SER A 1 92 ? 5.098 -6.156 7.153 1.00 94.50 92 SER A C 1
ATOM 672 O O . SER A 1 92 ? 5.427 -7.286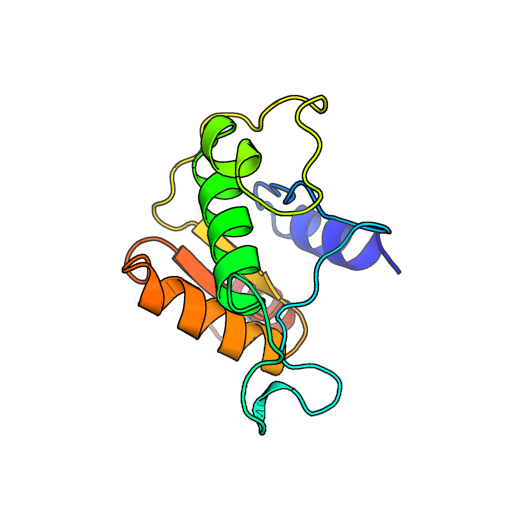 7.516 1.00 94.50 92 SER A O 1
ATOM 674 N N . CYS A 1 93 ? 5.934 -5.380 6.469 1.00 94.88 93 CYS A N 1
ATOM 675 C CA . CYS A 1 93 ? 7.309 -5.733 6.161 1.00 94.88 93 CYS A CA 1
ATOM 676 C C . CYS A 1 93 ? 8.144 -4.450 6.155 1.00 94.88 93 CYS A C 1
ATOM 678 O O . CYS A 1 93 ? 7.794 -3.524 5.413 1.00 94.88 93 CYS A O 1
ATOM 680 N N . PRO A 1 94 ? 9.265 -4.396 6.895 1.00 95.19 94 PRO A N 1
ATOM 681 C CA . PRO A 1 94 ? 10.092 -3.193 6.983 1.00 95.19 94 PRO A CA 1
ATOM 682 C C . PRO A 1 94 ? 10.630 -2.759 5.614 1.00 95.19 94 PRO A C 1
ATOM 684 O O . PRO A 1 94 ? 10.694 -1.572 5.321 1.00 95.19 94 PRO A O 1
ATOM 687 N N . PHE A 1 95 ? 10.916 -3.704 4.715 1.00 96.69 95 PHE A N 1
ATOM 688 C CA . PHE A 1 95 ? 11.315 -3.366 3.348 1.00 96.69 95 PHE A CA 1
ATOM 689 C C . PHE A 1 95 ? 10.181 -2.739 2.542 1.00 96.69 95 PHE A C 1
ATOM 691 O O . PHE A 1 95 ? 10.409 -1.799 1.790 1.00 96.69 95 PHE A O 1
ATOM 698 N N . CYS A 1 96 ? 8.946 -3.227 2.693 1.00 96.81 96 CYS A N 1
ATOM 699 C CA . CYS A 1 96 ? 7.796 -2.572 2.073 1.00 96.81 96 CYS A CA 1
ATOM 700 C C . CYS A 1 96 ? 7.621 -1.154 2.616 1.00 96.81 96 CYS A C 1
ATOM 702 O O . CYS A 1 96 ? 7.355 -0.256 1.828 1.00 96.81 96 CYS A O 1
ATOM 704 N N . MET A 1 97 ? 7.821 -0.946 3.920 1.00 96.81 97 MET A N 1
ATOM 705 C CA . MET A 1 97 ? 7.737 0.380 4.531 1.00 96.81 97 MET A CA 1
ATOM 706 C C . MET A 1 97 ? 8.742 1.339 3.896 1.00 96.81 97 MET A C 1
ATOM 708 O O . MET A 1 97 ? 8.335 2.394 3.417 1.00 96.81 97 MET A O 1
ATOM 712 N N . THR A 1 98 ? 10.020 0.958 3.816 1.00 96.50 98 THR A N 1
ATOM 713 C CA . THR A 1 98 ? 11.053 1.779 3.170 1.00 96.50 98 THR A CA 1
ATOM 714 C C . THR A 1 98 ? 10.705 2.069 1.712 1.00 96.50 98 THR A C 1
ATOM 716 O O . THR A 1 98 ? 10.580 3.229 1.338 1.00 96.50 98 THR A O 1
ATOM 719 N N . MET A 1 99 ? 10.444 1.035 0.904 1.00 97.31 99 MET A N 1
ATOM 720 C CA . MET A 1 99 ? 10.210 1.208 -0.535 1.00 97.31 99 MET A CA 1
ATOM 721 C C . MET A 1 99 ? 8.972 2.053 -0.845 1.00 97.31 99 MET A C 1
ATOM 723 O O . MET A 1 99 ? 9.003 2.871 -1.765 1.00 97.31 99 MET A O 1
ATOM 727 N N . MET A 1 100 ? 7.883 1.859 -0.094 1.00 97.75 100 MET A N 1
ATOM 728 C CA . MET A 1 100 ? 6.660 2.642 -0.276 1.00 97.75 100 MET A CA 1
ATOM 729 C C . MET A 1 100 ? 6.849 4.075 0.219 1.00 97.75 100 MET A C 1
ATOM 731 O O . MET A 1 100 ? 6.401 4.994 -0.460 1.00 97.75 100 MET A O 1
ATOM 735 N N . SER A 1 101 ? 7.544 4.284 1.343 1.00 97.38 101 SER A N 1
ATOM 736 C CA . SER A 1 101 ? 7.848 5.627 1.862 1.00 97.38 101 SER A CA 1
ATOM 737 C C . SER A 1 101 ? 8.713 6.419 0.888 1.00 97.38 101 SER A C 1
ATOM 739 O O . SER A 1 101 ? 8.430 7.583 0.614 1.00 97.38 101 SER A O 1
ATOM 741 N N . ASP A 1 102 ? 9.739 5.782 0.324 1.00 96.81 102 ASP A N 1
ATOM 742 C CA . ASP A 1 102 ? 10.607 6.389 -0.683 1.00 96.81 102 ASP A CA 1
ATOM 743 C C . ASP A 1 102 ? 9.830 6.704 -1.959 1.00 96.81 102 ASP A C 1
ATOM 745 O O . ASP A 1 102 ? 9.991 7.779 -2.533 1.00 96.81 102 ASP A O 1
ATOM 749 N N . GLY A 1 103 ? 8.926 5.812 -2.374 1.00 96.81 103 GLY A N 1
ATOM 750 C CA . GLY A 1 103 ? 8.029 6.076 -3.492 1.00 96.81 103 GLY A CA 1
ATOM 751 C C . GLY A 1 103 ? 7.085 7.253 -3.225 1.00 96.81 103 GLY A C 1
ATOM 752 O O . GLY A 1 103 ? 6.898 8.086 -4.106 1.00 96.81 103 GLY A O 1
ATOM 753 N N . VAL A 1 104 ? 6.493 7.351 -2.029 1.00 97.00 104 VAL A N 1
ATOM 754 C CA . VAL A 1 104 ? 5.596 8.463 -1.652 1.00 97.00 104 VAL A CA 1
ATOM 755 C C . VAL A 1 104 ? 6.347 9.794 -1.690 1.00 97.00 104 VAL A C 1
ATOM 757 O O . VAL A 1 104 ? 5.854 10.743 -2.298 1.00 97.00 104 VAL A O 1
ATOM 760 N N . LYS A 1 105 ? 7.565 9.838 -1.135 1.00 97.12 105 LYS A N 1
ATOM 761 C CA . LYS A 1 105 ? 8.451 11.012 -1.202 1.00 97.12 105 LYS A CA 1
ATOM 762 C C . LYS A 1 105 ? 8.849 11.355 -2.634 1.00 97.12 105 LYS A C 1
ATOM 764 O O . LYS A 1 105 ? 8.843 12.514 -3.024 1.00 97.12 105 LYS A O 1
ATOM 769 N N . ASN A 1 106 ? 9.155 10.350 -3.455 1.00 96.44 106 ASN A N 1
ATOM 770 C CA . ASN A 1 106 ? 9.463 10.550 -4.872 1.00 96.44 106 ASN A CA 1
ATOM 771 C C . ASN A 1 106 ? 8.296 11.197 -5.641 1.00 96.44 106 ASN A C 1
ATOM 773 O O . ASN A 1 106 ? 8.523 11.874 -6.640 1.00 96.44 106 ASN A O 1
ATOM 777 N N . LYS A 1 107 ? 7.058 10.991 -5.179 1.00 95.06 107 LYS A N 1
ATOM 778 C CA . LYS A 1 107 ? 5.841 11.598 -5.734 1.00 95.06 107 LYS A CA 1
ATOM 779 C C . LYS A 1 107 ? 5.415 12.888 -5.037 1.00 95.06 107 LYS A C 1
ATOM 781 O O . LYS A 1 107 ? 4.350 13.403 -5.376 1.00 95.06 107 LYS A O 1
ATOM 786 N N . GLU A 1 108 ? 6.217 13.390 -4.100 1.00 96.38 108 GLU A N 1
ATOM 787 C CA . GLU A 1 108 ? 5.943 14.614 -3.340 1.00 96.38 108 GLU A CA 1
ATOM 788 C C . GLU A 1 108 ? 4.585 14.544 -2.608 1.00 96.38 108 GLU A C 1
ATOM 790 O O . GLU A 1 108 ? 3.828 15.513 -2.549 1.00 96.38 108 GLU A O 1
ATOM 795 N N . GLN A 1 109 ? 4.225 13.353 -2.108 1.00 95.69 109 GLN A N 1
ATOM 796 C CA . GLN A 1 109 ? 2.951 13.090 -1.425 1.00 95.69 109 GLN A CA 1
ATOM 797 C C . GLN A 1 109 ? 3.097 12.847 0.081 1.00 95.69 109 GLN A C 1
ATOM 799 O O . GLN A 1 109 ? 2.117 12.506 0.739 1.00 95.69 109 GLN A O 1
ATOM 804 N N . GLU A 1 110 ? 4.280 13.039 0.661 1.00 94.69 110 GLU A N 1
ATOM 805 C CA . GLU A 1 110 ? 4.551 12.786 2.082 1.00 94.69 110 GLU A CA 1
ATOM 806 C C . GLU A 1 110 ? 3.759 13.688 3.044 1.00 94.69 110 GLU A C 1
ATOM 808 O O . GLU A 1 110 ? 3.588 13.341 4.209 1.00 94.69 110 GLU A O 1
ATOM 813 N N . ALA A 1 111 ? 3.243 14.826 2.566 1.00 94.00 111 ALA A N 1
ATOM 814 C CA . ALA A 1 111 ? 2.349 15.695 3.336 1.00 94.00 111 ALA A CA 1
ATOM 815 C C . ALA A 1 111 ? 0.897 15.179 3.388 1.00 94.00 111 ALA A C 1
ATOM 817 O O . ALA A 1 111 ? 0.115 15.612 4.235 1.00 94.00 111 ALA A O 1
ATOM 818 N N . ASN A 1 112 ? 0.533 14.274 2.477 1.00 92.25 112 ASN A N 1
ATOM 819 C CA . ASN A 1 112 ? -0.833 13.785 2.305 1.00 92.25 112 ASN A CA 1
ATOM 820 C C . ASN A 1 112 ? -0.964 12.332 2.767 1.00 92.25 112 ASN A C 1
ATOM 822 O O . ASN A 1 112 ? -1.923 11.997 3.458 1.00 92.25 112 ASN A O 1
ATOM 826 N N . VAL A 1 113 ? 0.017 11.493 2.425 1.00 94.44 113 VAL A N 1
ATOM 827 C CA . VAL A 1 113 ? -0.031 10.042 2.612 1.00 94.44 113 VAL A CA 1
ATOM 828 C C . VAL A 1 113 ? 1.088 9.579 3.535 1.00 94.44 113 VAL A C 1
ATOM 830 O O . VAL A 1 113 ? 2.259 9.885 3.314 1.00 94.44 113 VAL A O 1
ATOM 833 N N . GLN A 1 114 ? 0.731 8.783 4.540 1.00 93.81 114 GLN A N 1
ATOM 834 C CA . GLN A 1 114 ? 1.680 8.164 5.464 1.00 93.81 114 GLN A CA 1
ATOM 835 C C . GLN A 1 114 ? 1.773 6.657 5.224 1.00 93.81 114 GLN A C 1
ATOM 837 O O . GLN A 1 114 ? 0.798 6.010 4.845 1.00 93.81 114 GLN A O 1
ATOM 842 N N . VAL A 1 115 ? 2.955 6.089 5.454 1.00 96.19 115 VAL A N 1
ATOM 843 C CA . VAL A 1 115 ? 3.201 4.647 5.356 1.00 96.19 115 VAL A CA 1
ATOM 844 C C . VAL A 1 115 ? 3.475 4.120 6.758 1.00 96.19 115 VAL A C 1
ATOM 846 O O . VAL A 1 115 ? 4.401 4.597 7.406 1.00 96.19 115 VAL A O 1
ATOM 849 N N . PHE A 1 116 ? 2.695 3.140 7.207 1.00 94.62 116 PHE A N 1
ATOM 850 C CA . PHE A 1 116 ? 2.800 2.567 8.552 1.00 94.62 116 PHE A CA 1
ATOM 851 C C . PHE A 1 116 ? 2.917 1.046 8.510 1.00 94.62 116 PHE A C 1
ATOM 853 O O . PHE A 1 116 ? 2.350 0.396 7.624 1.00 94.62 116 PHE A O 1
ATOM 860 N N . ASP A 1 117 ? 3.612 0.467 9.491 1.00 94.81 117 ASP A N 1
ATOM 861 C CA . ASP A 1 117 ? 3.513 -0.969 9.736 1.00 94.81 117 ASP A CA 1
ATOM 862 C C . ASP A 1 117 ? 2.165 -1.317 10.382 1.00 94.81 117 ASP A C 1
ATOM 864 O O . ASP A 1 117 ? 1.622 -0.573 11.198 1.00 94.81 117 ASP A O 1
ATOM 868 N N . LEU A 1 118 ? 1.625 -2.486 10.049 1.00 92.44 118 LEU A N 1
ATOM 869 C CA . LEU A 1 118 ? 0.371 -2.979 10.598 1.00 92.44 118 LEU A CA 1
ATOM 870 C C . LEU A 1 118 ? 0.426 -3.070 12.130 1.00 92.44 118 LEU A C 1
ATOM 872 O O . LEU A 1 118 ? -0.556 -2.740 12.786 1.00 92.44 118 LEU A O 1
ATOM 876 N N . ALA A 1 119 ? 1.560 -3.469 12.713 1.00 93.00 119 ALA A N 1
ATOM 877 C CA . ALA A 1 119 ? 1.719 -3.513 14.162 1.00 93.00 119 ALA A CA 1
ATOM 878 C C . ALA A 1 119 ? 1.740 -2.110 14.788 1.00 93.00 119 ALA A C 1
ATOM 880 O O . ALA A 1 119 ? 1.198 -1.930 15.875 1.00 93.00 119 ALA A O 1
ATOM 881 N N . GLU A 1 120 ? 2.309 -1.111 14.108 1.00 91.06 120 GLU A N 1
ATOM 882 C CA . GLU A 1 120 ? 2.292 0.288 14.560 1.00 91.06 120 GLU A CA 1
ATOM 883 C C . GLU A 1 120 ? 0.877 0.872 14.531 1.00 91.06 120 GLU A C 1
ATOM 885 O O . GLU A 1 120 ? 0.489 1.586 15.458 1.00 91.06 120 GLU A O 1
ATOM 890 N N . LEU A 1 121 ? 0.087 0.529 13.507 1.00 90.69 121 LEU A N 1
ATOM 891 C CA . LEU A 1 121 ? -1.319 0.931 13.415 1.00 90.69 121 LEU A CA 1
ATOM 892 C C . LEU A 1 121 ? -2.149 0.319 14.540 1.00 90.69 121 LEU A C 1
ATOM 894 O O . LEU A 1 121 ? -2.881 1.041 15.213 1.00 90.69 121 LEU A O 1
ATOM 898 N N . ILE A 1 122 ? -1.990 -0.983 14.794 1.00 92.06 122 ILE A N 1
ATOM 899 C CA . ILE A 1 122 ? -2.665 -1.657 15.912 1.00 92.06 122 ILE A CA 1
ATOM 900 C C . ILE A 1 122 ? -2.240 -1.023 17.239 1.00 92.06 122 ILE A C 1
ATOM 902 O O . ILE A 1 122 ? -3.082 -0.698 18.067 1.00 92.06 122 ILE A O 1
ATOM 906 N N . ALA A 1 123 ? -0.939 -0.804 17.442 1.00 91.69 123 ALA A N 1
ATOM 907 C CA . ALA A 1 123 ? -0.442 -0.210 18.676 1.00 91.69 123 ALA A CA 1
ATOM 908 C C . ALA A 1 123 ? -0.975 1.213 18.898 1.00 91.69 123 ALA A C 1
ATOM 910 O O . ALA A 1 123 ? -1.277 1.577 20.033 1.00 91.69 123 ALA A O 1
ATOM 911 N N . SER A 1 124 ? -1.112 2.000 17.828 1.00 87.69 124 SER A N 1
ATOM 912 C CA . SER A 1 124 ? -1.706 3.340 17.876 1.00 87.69 124 SER A CA 1
ATOM 913 C C . SER A 1 124 ? -3.197 3.294 18.214 1.00 87.69 124 SER A C 1
ATOM 915 O O . SER A 1 124 ? -3.650 4.064 19.055 1.00 87.69 124 SER A O 1
ATOM 917 N N . ALA A 1 125 ? -3.949 2.376 17.602 1.00 87.56 125 ALA A N 1
ATOM 918 C CA . ALA A 1 125 ? -5.386 2.235 17.831 1.00 87.56 125 ALA A CA 1
ATOM 919 C C . ALA A 1 125 ? -5.718 1.752 19.254 1.00 87.56 125 ALA A C 1
ATOM 921 O O . ALA A 1 125 ? -6.665 2.233 19.868 1.00 87.56 125 ALA A O 1
ATOM 922 N N . GLU A 1 126 ? -4.896 0.857 19.802 1.00 88.19 126 GLU A N 1
ATOM 923 C CA . GLU A 1 126 ? -5.067 0.296 21.149 1.00 88.19 126 GLU A CA 1
ATOM 924 C C . GLU A 1 126 ? -4.407 1.148 22.252 1.00 88.19 126 GLU A C 1
ATOM 926 O O . GLU A 1 126 ? -4.400 0.763 23.421 1.00 88.19 126 GLU A O 1
ATOM 931 N N . GLY A 1 127 ? -3.806 2.292 21.904 1.00 85.69 127 GLY A N 1
ATOM 932 C CA . GLY A 1 127 ? -3.133 3.172 22.865 1.00 85.69 127 GLY A CA 1
ATOM 933 C C . GLY A 1 127 ? -1.903 2.543 23.534 1.00 85.69 127 GLY A C 1
ATOM 934 O O . GLY A 1 127 ? -1.516 2.952 24.624 1.00 85.69 127 GLY A O 1
ATOM 935 N N . ILE A 1 128 ? -1.275 1.551 22.897 1.00 85.12 128 ILE A N 1
ATOM 936 C CA . ILE A 1 128 ? -0.126 0.810 23.448 1.00 85.12 128 ILE A CA 1
ATOM 937 C C . ILE A 1 128 ? 1.138 1.690 23.507 1.00 85.12 128 ILE A C 1
ATOM 939 O O . ILE A 1 128 ? 2.024 1.425 24.315 1.00 85.12 128 ILE A O 1
ATOM 943 N N . ASN A 1 129 ? 1.203 2.761 22.705 1.00 63.53 129 ASN A N 1
ATOM 944 C CA . ASN A 1 129 ? 2.316 3.722 22.668 1.00 63.53 129 ASN A CA 1
ATOM 945 C C . ASN A 1 129 ? 1.854 5.199 22.711 1.00 63.53 129 ASN A C 1
ATOM 947 O O . ASN A 1 129 ? 2.578 6.068 22.220 1.00 63.53 129 ASN A O 1
ATOM 951 N N . ALA A 1 130 ? 0.647 5.471 23.225 1.00 56.94 130 ALA A N 1
ATOM 952 C CA . ALA A 1 130 ? 0.076 6.821 23.326 1.00 56.94 130 ALA A CA 1
ATOM 953 C C . ALA A 1 130 ? 0.463 7.535 24.632 1.00 56.94 130 ALA A C 1
ATOM 955 O O . ALA A 1 130 ? 0.534 6.858 25.684 1.00 56.94 130 ALA A O 1
#

Secondary structure (DSSP, 8-state):
--HHHHHHHHHTT---PPPSS-GGGPPP-S-TTTGGGSPPPSSSS-HHHHHHHHHHHHHTT-HHHHTTSTT--TTS-PPP----TTEEEEESSHHHHHHHHHHHHHTT-TTTEEEEEHHHHHHHHTTTT-